Protein AF-A0A1X1C2R3-F1 (afdb_monomer_lite)

pLDDT: mean 73.06, std 7.76, range [41.66, 82.06]

Sequence (60 aa):
MSNANIQSAKIGNRSRTVVEVDRLKVTLSQINDMKHMSVVGRGNVRQVKTIARAIHKAIQ

Structure (mmCIF, N/CA/C/O backbone):
data_AF-A0A1X1C2R3-F1
#
_entry.id   AF-A0A1X1C2R3-F1
#
loop_
_atom_site.group_PDB
_atom_site.id
_atom_site.type_symbol
_atom_site.label_atom_id
_atom_site.label_alt_id
_atom_site.label_comp_id
_atom_site.label_asym_id
_atom_site.label_entity_id
_atom_site.label_seq_id
_atom_site.pdbx_PDB_ins_code
_atom_site.Cartn_x
_atom_site.Cartn_y
_atom_site.Cartn_z
_atom_site.occupancy
_atom_site.B_iso_or_equiv
_atom_site.auth_seq_id
_atom_site.auth_comp_id
_atom_site.auth_asym_id
_atom_site.auth_atom_id
_atom_site.pdbx_PDB_model_num
ATOM 1 N N . MET A 1 1 ? -2.771 -5.397 19.265 1.00 41.66 1 MET A N 1
ATOM 2 C CA . MET A 1 1 ? -1.911 -4.951 18.150 1.00 41.66 1 MET A CA 1
ATOM 3 C C . MET A 1 1 ? -2.543 -5.478 16.873 1.00 41.66 1 MET A C 1
ATOM 5 O O . MET A 1 1 ? -2.640 -6.689 16.751 1.00 41.66 1 MET A O 1
ATOM 9 N N . SER A 1 2 ? -3.092 -4.618 16.007 1.00 51.22 2 SER A N 1
ATOM 10 C CA . SER A 1 2 ? -3.676 -5.075 14.735 1.00 51.22 2 SER A CA 1
ATOM 11 C C . SER A 1 2 ? -2.551 -5.546 13.819 1.00 51.22 2 SER A C 1
ATOM 13 O O . SER A 1 2 ? -1.609 -4.792 13.575 1.00 51.22 2 SER A O 1
ATOM 15 N N . ASN A 1 3 ? -2.641 -6.785 13.339 1.00 57.84 3 ASN A N 1
ATOM 16 C CA . ASN A 1 3 ? -1.696 -7.346 12.379 1.00 57.84 3 ASN A CA 1
ATOM 17 C C . ASN A 1 3 ? -1.853 -6.600 11.050 1.00 57.84 3 ASN A C 1
ATOM 19 O O . ASN A 1 3 ? -2.792 -6.852 10.299 1.00 57.84 3 ASN A O 1
ATOM 23 N N . ALA A 1 4 ? -0.958 -5.650 10.788 1.00 62.34 4 ALA A N 1
ATOM 24 C CA . ALA A 1 4 ? -0.873 -4.987 9.498 1.00 62.34 4 ALA A CA 1
ATOM 25 C C . ALA A 1 4 ? -0.080 -5.884 8.543 1.00 62.34 4 ALA A C 1
ATOM 27 O O . ALA A 1 4 ? 1.095 -6.158 8.788 1.00 62.34 4 ALA A O 1
ATOM 28 N N . ASN A 1 5 ? -0.711 -6.342 7.463 1.00 68.75 5 ASN A N 1
ATOM 29 C CA . ASN A 1 5 ? -0.009 -7.056 6.402 1.00 68.75 5 ASN A CA 1
ATOM 30 C C . ASN A 1 5 ? 0.524 -6.030 5.398 1.00 68.75 5 ASN A C 1
ATOM 32 O O . ASN A 1 5 ? -0.255 -5.267 4.822 1.00 68.75 5 ASN A O 1
ATOM 36 N N . ILE A 1 6 ? 1.844 -5.984 5.222 1.00 69.50 6 ILE A N 1
ATOM 37 C CA . ILE A 1 6 ? 2.515 -5.034 4.335 1.00 69.50 6 ILE A CA 1
ATOM 38 C C . ILE A 1 6 ? 3.170 -5.822 3.207 1.00 69.50 6 ILE A C 1
ATOM 40 O O . ILE A 1 6 ? 4.099 -6.593 3.430 1.00 69.50 6 ILE A O 1
ATOM 44 N N . GLN A 1 7 ? 2.711 -5.586 1.984 1.00 73.31 7 GLN A N 1
ATOM 45 C CA . GLN A 1 7 ? 3.327 -6.115 0.773 1.00 73.31 7 GLN A CA 1
ATOM 46 C C . GLN A 1 7 ? 3.881 -4.956 -0.044 1.00 73.31 7 GLN A C 1
ATOM 48 O O . GLN A 1 7 ? 3.149 -4.031 -0.380 1.00 73.31 7 GLN A O 1
ATOM 53 N N . SER A 1 8 ? 5.168 -4.993 -0.375 1.00 71.44 8 SER A N 1
ATOM 54 C CA . SER A 1 8 ? 5.812 -3.977 -1.207 1.00 71.44 8 SER A CA 1
ATOM 55 C C . SER A 1 8 ? 6.485 -4.639 -2.397 1.00 71.44 8 SER A C 1
ATOM 57 O O . SER A 1 8 ? 7.209 -5.619 -2.240 1.00 71.44 8 SER A O 1
ATOM 59 N N . ALA A 1 9 ? 6.236 -4.108 -3.588 1.00 74.81 9 ALA A N 1
ATOM 60 C CA . ALA A 1 9 ? 6.856 -4.547 -4.825 1.00 74.81 9 ALA A CA 1
ATOM 61 C C . ALA A 1 9 ? 7.376 -3.331 -5.594 1.00 74.81 9 ALA A C 1
ATOM 63 O O . ALA A 1 9 ? 6.695 -2.310 -5.704 1.00 74.81 9 ALA A O 1
ATOM 64 N N . LYS A 1 10 ? 8.578 -3.443 -6.159 1.00 76.00 10 LYS A N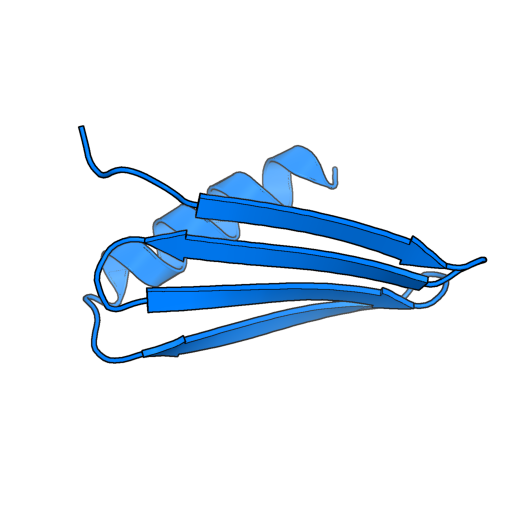 1
ATOM 65 C CA . LYS A 1 10 ? 9.175 -2.424 -7.027 1.00 76.00 10 LYS A CA 1
ATOM 66 C C . LYS A 1 10 ? 9.562 -3.067 -8.352 1.00 76.00 10 LYS A C 1
ATOM 68 O O . LYS A 1 10 ? 10.321 -4.028 -8.364 1.00 76.00 10 LYS A O 1
ATOM 73 N N . ILE A 1 11 ? 9.040 -2.537 -9.455 1.00 73.56 11 ILE A N 1
ATOM 74 C CA . ILE A 1 11 ? 9.363 -2.970 -10.817 1.00 73.56 11 ILE A CA 1
ATOM 75 C C . ILE A 1 11 ? 9.759 -1.721 -11.608 1.00 73.56 11 ILE A C 1
ATOM 77 O O . ILE A 1 11 ? 8.914 -0.886 -11.939 1.00 73.56 11 ILE A O 1
ATOM 81 N N . GLY A 1 12 ? 11.060 -1.567 -11.868 1.00 76.56 12 GLY A N 1
ATOM 82 C CA . GLY A 1 12 ? 11.619 -0.370 -12.507 1.00 76.56 12 GLY A CA 1
ATOM 83 C C . GLY A 1 12 ? 11.278 0.914 -11.736 1.00 76.56 12 GLY A C 1
ATOM 84 O O . GLY A 1 12 ? 11.510 1.003 -10.528 1.00 76.56 12 GLY A O 1
ATOM 85 N N . ASN A 1 13 ? 10.672 1.886 -12.428 1.00 75.50 13 ASN A N 1
ATOM 86 C CA . ASN A 1 13 ? 10.236 3.177 -11.865 1.00 75.50 13 ASN A CA 1
ATOM 87 C C . ASN A 1 13 ? 8.849 3.134 -11.204 1.00 75.50 13 ASN A C 1
ATOM 89 O O . ASN A 1 13 ? 8.263 4.179 -10.910 1.00 75.50 13 ASN A O 1
ATOM 93 N N . ARG A 1 14 ? 8.291 1.937 -10.998 1.00 76.00 14 ARG A N 1
ATOM 94 C CA . ARG A 1 14 ? 7.022 1.752 -10.299 1.00 76.00 14 ARG A CA 1
ATOM 95 C C . ARG A 1 14 ? 7.271 1.074 -8.965 1.00 76.00 14 ARG A C 1
ATOM 97 O O . ARG A 1 14 ? 7.776 -0.045 -8.933 1.00 76.00 14 ARG A O 1
ATOM 104 N N . SER A 1 15 ? 6.894 1.721 -7.871 1.00 79.56 15 SER A N 1
ATOM 105 C CA . SER A 1 15 ? 6.768 1.062 -6.571 1.00 79.56 15 SER A CA 1
ATOM 106 C C . SER A 1 15 ? 5.292 0.935 -6.225 1.00 79.56 15 SER A C 1
ATOM 108 O O . SER A 1 15 ? 4.488 1.810 -6.541 1.00 79.56 15 SER A O 1
ATOM 110 N N . ARG A 1 16 ? 4.908 -0.181 -5.614 1.00 81.06 16 ARG A N 1
ATOM 111 C CA . ARG A 1 16 ? 3.559 -0.418 -5.119 1.00 81.06 16 ARG A CA 1
ATOM 112 C C . ARG A 1 16 ? 3.645 -1.035 -3.734 1.00 81.06 16 ARG A C 1
ATOM 114 O O . ARG A 1 16 ? 4.209 -2.112 -3.583 1.00 81.06 16 ARG A O 1
ATOM 121 N N . THR A 1 17 ? 3.026 -0.383 -2.761 1.00 78.25 17 THR A N 1
ATOM 122 C CA . THR A 1 17 ? 2.917 -0.862 -1.385 1.00 78.25 17 THR A CA 1
ATOM 123 C C . THR A 1 17 ? 1.450 -1.065 -1.054 1.00 78.25 17 THR A C 1
ATOM 125 O O . THR A 1 17 ? 0.660 -0.133 -1.127 1.00 78.25 17 THR A O 1
ATOM 128 N N . VAL A 1 18 ? 1.062 -2.277 -0.692 1.00 78.69 18 VAL A N 1
ATOM 129 C CA . VAL A 1 18 ? -0.277 -2.603 -0.211 1.00 78.69 18 VAL A CA 1
ATOM 130 C C . VAL A 1 18 ? -0.189 -2.837 1.291 1.00 78.69 18 VAL A C 1
ATOM 132 O O . VAL A 1 18 ? 0.592 -3.666 1.747 1.00 78.69 18 VAL A O 1
ATOM 135 N N . VAL A 1 19 ? -0.978 -2.087 2.050 1.00 74.94 19 VAL A N 1
ATOM 136 C CA . VAL A 1 19 ? -1.103 -2.210 3.501 1.00 74.94 19 VAL A CA 1
ATOM 137 C C . VAL A 1 19 ? -2.537 -2.605 3.814 1.00 74.94 19 VAL A C 1
ATOM 139 O O . VAL A 1 19 ? -3.467 -1.858 3.515 1.00 74.94 19 VAL A O 1
ATOM 142 N N . GLU A 1 20 ? -2.722 -3.769 4.418 1.00 76.06 20 GLU A N 1
ATOM 143 C CA . GLU A 1 20 ? -4.025 -4.245 4.877 1.00 76.06 20 GLU A CA 1
ATOM 144 C C . GLU A 1 20 ? -4.070 -4.230 6.406 1.00 76.06 20 GLU A C 1
ATOM 146 O O . GLU A 1 20 ? -3.212 -4.81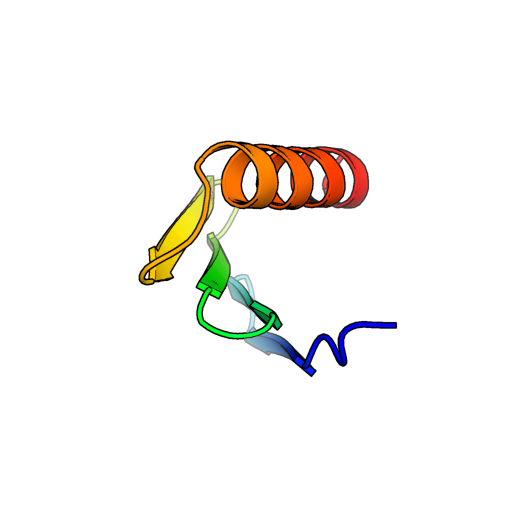2 7.069 1.00 76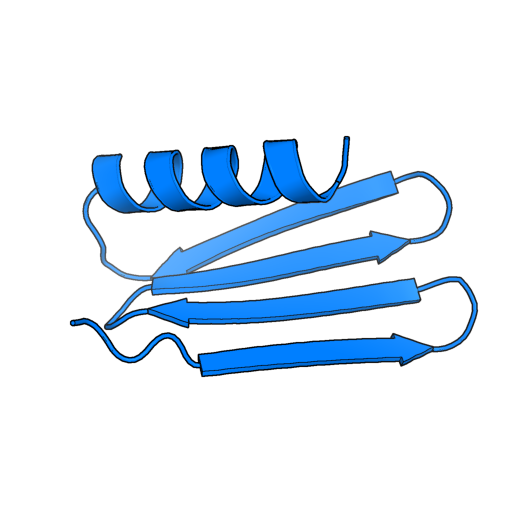.06 20 GLU A O 1
ATOM 151 N N . VAL A 1 21 ? -5.065 -3.532 6.960 1.00 71.88 21 VAL A N 1
ATOM 152 C CA . VAL A 1 21 ? -5.349 -3.459 8.398 1.00 71.88 21 VAL A CA 1
ATOM 153 C C . VAL A 1 21 ? -6.836 -3.721 8.596 1.00 71.88 21 VAL A C 1
ATOM 155 O O . VAL A 1 21 ? -7.678 -2.919 8.188 1.00 71.88 21 VAL A O 1
ATOM 158 N N . ASP A 1 22 ? -7.167 -4.837 9.237 1.00 75.75 22 ASP A N 1
ATOM 159 C CA . ASP A 1 22 ? -8.539 -5.282 9.492 1.00 75.75 22 ASP A CA 1
ATOM 160 C C . ASP A 1 22 ? -9.400 -5.336 8.208 1.00 75.75 22 ASP A C 1
ATOM 162 O O . ASP A 1 22 ? -9.249 -6.232 7.383 1.00 75.75 22 ASP A O 1
ATOM 166 N N . ARG A 1 23 ? -10.319 -4.376 8.026 1.00 76.44 23 ARG A N 1
ATOM 167 C CA . ARG A 1 23 ? -11.217 -4.254 6.858 1.00 76.44 23 ARG A CA 1
ATOM 168 C C . ARG A 1 23 ? -10.821 -3.122 5.906 1.00 76.44 23 ARG A C 1
ATOM 170 O O . ARG A 1 23 ? -11.610 -2.753 5.033 1.00 76.44 23 ARG A O 1
ATOM 177 N N . LEU A 1 24 ? -9.644 -2.533 6.104 1.00 76.81 24 LEU A N 1
ATOM 178 C CA . LEU A 1 24 ? -9.100 -1.451 5.293 1.00 76.81 24 LEU A CA 1
ATOM 179 C C . LEU A 1 24 ? -7.904 -1.950 4.494 1.00 76.81 24 LEU A C 1
ATOM 181 O O . LEU A 1 24 ? -6.938 -2.468 5.047 1.00 76.81 24 LEU A O 1
ATOM 185 N N . LYS A 1 25 ? -7.955 -1.719 3.187 1.00 80.56 25 LYS A N 1
ATOM 186 C CA . LYS A 1 25 ? -6.857 -1.953 2.261 1.00 80.56 25 LYS A CA 1
ATOM 187 C C . LYS A 1 25 ? -6.393 -0.620 1.708 1.00 80.56 25 LYS A C 1
ATOM 189 O O . LYS A 1 25 ? -7.157 0.099 1.067 1.00 80.56 25 LYS A O 1
ATOM 194 N N . VAL A 1 26 ? -5.134 -0.292 1.941 1.00 79.06 26 VAL A N 1
ATOM 195 C CA . VAL A 1 26 ? -4.488 0.897 1.395 1.00 79.0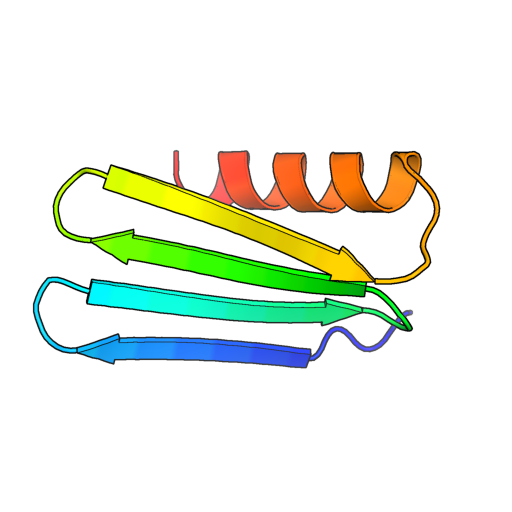6 26 VAL A CA 1
ATOM 196 C C . VAL A 1 26 ? -3.498 0.455 0.341 1.00 79.06 26 VAL A C 1
ATOM 198 O O . VAL A 1 26 ? -2.611 -0.344 0.610 1.00 79.06 26 VAL A O 1
ATOM 201 N N . THR A 1 27 ? -3.658 0.958 -0.875 1.00 81.00 27 THR A N 1
ATOM 202 C CA . THR A 1 27 ? -2.677 0.781 -1.939 1.00 81.00 27 THR A CA 1
ATOM 203 C C . THR A 1 27 ? -1.975 2.102 -2.162 1.00 81.00 27 THR A C 1
ATOM 205 O O . THR A 1 27 ? -2.586 3.100 -2.533 1.00 81.00 27 THR A O 1
ATOM 208 N N . LEU A 1 28 ? -0.673 2.088 -1.958 1.00 80.25 28 LEU A N 1
ATOM 209 C CA . LEU A 1 28 ? 0.234 3.106 -2.417 1.00 80.25 28 LEU A CA 1
ATOM 210 C C . LEU A 1 28 ? 0.865 2.657 -3.725 1.00 80.25 28 LEU A C 1
ATOM 212 O O . LEU A 1 28 ? 1.302 1.515 -3.843 1.00 80.25 28 LEU A O 1
ATOM 216 N N . SER A 1 29 ? 0.969 3.554 -4.687 1.00 82.06 29 SER A N 1
ATOM 217 C CA . SER A 1 29 ? 1.764 3.327 -5.883 1.00 82.06 29 SER A CA 1
ATOM 218 C C . SER A 1 29 ? 2.489 4.600 -6.266 1.00 82.06 29 SER A C 1
ATOM 220 O O . SER A 1 29 ? 1.852 5.632 -6.447 1.00 82.06 29 SER A O 1
ATOM 222 N N . GLN A 1 30 ? 3.802 4.528 -6.420 1.00 78.69 30 GLN A N 1
ATOM 223 C CA . GLN A 1 30 ? 4.581 5.584 -7.040 1.00 78.69 30 GLN A CA 1
ATOM 224 C C . GLN A 1 30 ? 4.907 5.165 -8.467 1.00 78.69 30 GLN A C 1
ATOM 226 O O . GLN A 1 30 ? 5.405 4.065 -8.693 1.00 78.69 30 GLN A O 1
ATOM 231 N N . ILE A 1 31 ? 4.609 6.033 -9.426 1.00 80.88 31 ILE A N 1
ATOM 232 C CA . ILE A 1 31 ? 4.950 5.860 -10.835 1.00 80.88 31 ILE A CA 1
ATOM 233 C C . ILE A 1 31 ? 5.736 7.105 -11.236 1.00 80.88 31 ILE A C 1
ATOM 235 O O . ILE A 1 31 ? 5.163 8.191 -11.308 1.00 80.88 31 ILE A O 1
ATOM 239 N N . ASN A 1 32 ? 7.040 6.948 -11.479 1.00 78.62 32 ASN A N 1
ATOM 240 C CA . ASN A 1 32 ? 7.968 8.073 -11.645 1.00 78.62 32 ASN A CA 1
ATOM 241 C C . ASN A 1 32 ? 7.893 9.015 -10.420 1.00 78.62 32 ASN A C 1
ATOM 243 O O . ASN A 1 32 ? 8.087 8.565 -9.287 1.00 78.62 32 ASN A O 1
ATOM 247 N N . ASP A 1 33 ? 7.543 10.284 -10.629 1.00 79.06 33 ASP A N 1
ATOM 248 C CA . ASP A 1 33 ? 7.409 11.289 -9.565 1.00 79.06 33 ASP A CA 1
ATOM 249 C C . ASP A 1 33 ? 5.984 11.392 -9.000 1.00 79.06 33 ASP A C 1
ATOM 251 O O . ASP A 1 33 ? 5.750 12.062 -7.991 1.00 79.06 33 ASP A O 1
ATOM 255 N N . MET A 1 34 ? 5.014 10.701 -9.608 1.00 72.56 34 MET A N 1
ATOM 256 C CA . MET A 1 34 ? 3.622 10.735 -9.166 1.00 72.56 34 MET A CA 1
ATOM 257 C C . MET A 1 34 ? 3.349 9.660 -8.121 1.00 72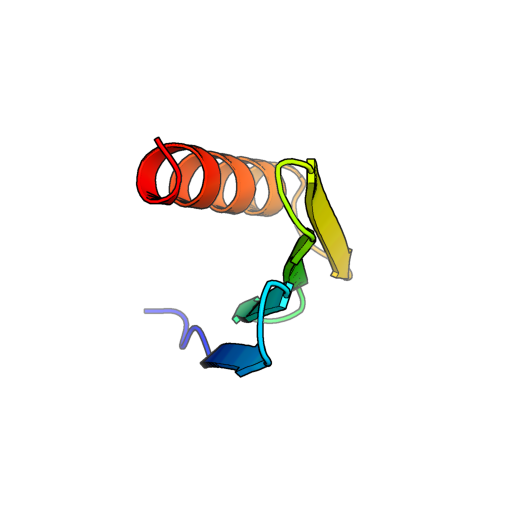.56 34 MET A C 1
ATOM 259 O O . MET A 1 34 ? 3.492 8.460 -8.366 1.00 72.56 34 MET A O 1
ATOM 263 N N . LYS A 1 35 ? 2.903 10.101 -6.945 1.00 76.50 35 LYS A N 1
ATOM 264 C CA . LYS A 1 35 ? 2.512 9.249 -5.818 1.00 76.50 35 LYS A CA 1
ATOM 265 C C . LYS A 1 35 ? 0.988 9.162 -5.777 1.00 76.50 35 LYS A C 1
ATOM 267 O O . LYS A 1 35 ? 0.309 10.154 -5.537 1.00 76.50 35 LYS A O 1
ATOM 272 N N . HIS A 1 36 ? 0.454 7.970 -5.995 1.00 78.81 36 HIS A N 1
ATOM 273 C CA . HIS A 1 36 ? -0.965 7.662 -5.872 1.00 78.81 36 HIS A CA 1
ATOM 274 C C . HIS A 1 36 ? -1.223 6.867 -4.597 1.00 78.81 36 HIS A C 1
ATOM 276 O O . HIS A 1 36 ? -0.500 5.926 -4.272 1.00 78.81 36 HIS A O 1
ATOM 282 N N . MET A 1 37 ? -2.293 7.225 -3.897 1.00 78.19 37 MET A N 1
ATOM 283 C CA . MET A 1 37 ? -2.800 6.481 -2.753 1.00 78.19 37 MET A CA 1
ATOM 284 C C . MET A 1 37 ? -4.284 6.219 -2.971 1.00 78.19 37 MET A C 1
ATOM 286 O O . MET A 1 37 ? -5.052 7.147 -3.216 1.00 78.19 37 MET A O 1
ATOM 290 N N . SER A 1 38 ? -4.691 4.964 -2.850 1.00 79.25 38 SER A N 1
ATOM 291 C CA . SER A 1 38 ? -6.090 4.567 -2.809 1.00 79.25 38 SER A CA 1
ATOM 292 C C . SER A 1 38 ? -6.369 3.796 -1.530 1.00 79.25 38 SER A C 1
ATOM 294 O O . SER A 1 38 ? -5.545 3.020 -1.046 1.00 79.25 38 SER A O 1
ATOM 296 N N . VAL A 1 39 ? -7.540 4.041 -0.953 1.00 77.06 39 VAL A N 1
ATOM 297 C CA . VAL A 1 39 ? -8.000 3.372 0.260 1.00 77.06 39 VAL A CA 1
ATOM 298 C C . VAL A 1 39 ? -9.352 2.761 -0.048 1.00 77.06 39 VAL A C 1
ATOM 300 O O . VAL A 1 39 ? -10.269 3.465 -0.462 1.00 77.06 39 VAL A O 1
ATOM 303 N N . VAL A 1 40 ? -9.464 1.451 0.131 1.00 78.81 40 VAL A N 1
ATOM 304 C CA . VAL A 1 40 ? -10.676 0.682 -0.140 1.00 78.81 40 VAL A CA 1
ATOM 305 C C . VAL A 1 40 ? -11.017 -0.124 1.103 1.00 78.81 40 VAL A C 1
ATOM 307 O O . VAL A 1 40 ? -10.174 -0.842 1.637 1.00 78.81 40 VAL A O 1
ATOM 310 N N . GLY A 1 41 ? -12.254 -0.008 1.579 1.00 74.62 41 GLY A N 1
ATOM 311 C CA . GLY A 1 41 ? -12.735 -0.790 2.713 1.00 74.62 41 GLY A CA 1
ATOM 312 C C . GLY A 1 41 ? -13.803 -0.087 3.540 1.00 74.62 41 GLY A C 1
ATOM 313 O O . GLY A 1 41 ? -14.037 1.114 3.408 1.00 74.62 41 GLY A O 1
ATOM 314 N N . ARG A 1 42 ? -14.448 -0.856 4.422 1.00 69.12 42 ARG A N 1
ATOM 315 C CA . ARG A 1 42 ? -15.355 -0.329 5.449 1.00 69.12 42 ARG A CA 1
ATOM 316 C C . ARG A 1 42 ? -14.545 -0.101 6.717 1.00 69.12 42 ARG A C 1
ATOM 318 O O . ARG A 1 42 ? -14.232 -1.052 7.427 1.00 69.12 42 ARG A O 1
ATOM 325 N N . GLY A 1 43 ? -14.212 1.153 6.991 1.00 66.75 43 GLY A N 1
ATOM 326 C CA . GLY A 1 43 ? -13.456 1.527 8.179 1.00 66.75 43 GLY A CA 1
ATOM 327 C C . GLY A 1 43 ? -13.729 2.960 8.606 1.00 66.75 43 GLY A C 1
ATOM 328 O O . GLY A 1 43 ? -14.307 3.758 7.868 1.00 66.75 43 GLY A O 1
ATOM 329 N N . ASN A 1 44 ? -13.328 3.277 9.831 1.00 77.00 44 ASN A N 1
ATOM 330 C CA . ASN A 1 44 ? -13.528 4.598 10.406 1.00 77.00 44 ASN A CA 1
ATOM 331 C C . ASN A 1 44 ? -12.658 5.623 9.653 1.00 77.00 44 ASN A C 1
ATOM 333 O O . ASN A 1 44 ? -11.463 5.395 9.457 1.00 77.00 44 ASN A O 1
ATOM 337 N N . VAL A 1 45 ? -13.219 6.781 9.284 1.00 74.38 45 VAL A N 1
ATOM 338 C CA . VAL A 1 45 ? -12.496 7.892 8.624 1.00 74.38 45 VAL A CA 1
ATOM 339 C C . VAL A 1 45 ? -11.199 8.250 9.363 1.00 74.38 45 VAL A C 1
ATOM 341 O O . VAL A 1 45 ? -10.194 8.613 8.749 1.00 74.38 45 VAL A O 1
ATOM 344 N N . ARG A 1 46 ? -11.186 8.102 10.694 1.00 75.56 46 ARG A N 1
ATOM 345 C CA . ARG A 1 46 ? -10.006 8.334 11.533 1.00 75.56 46 ARG A CA 1
ATOM 346 C C . ARG A 1 46 ? -8.868 7.353 11.229 1.00 75.56 46 ARG A C 1
ATOM 348 O O . ARG A 1 46 ? -7.726 7.786 11.152 1.00 75.56 46 ARG A O 1
ATOM 355 N N . GLN A 1 47 ? -9.169 6.074 10.994 1.00 72.38 47 GLN A N 1
ATOM 356 C CA . GLN A 1 47 ? -8.171 5.061 10.620 1.00 72.38 47 GLN A CA 1
ATOM 357 C C . GLN A 1 47 ? -7.558 5.381 9.255 1.00 72.38 47 GLN A C 1
ATOM 359 O O . GLN A 1 47 ? -6.339 5.371 9.112 1.00 72.38 47 GLN A O 1
ATOM 364 N N . VAL A 1 48 ? -8.392 5.770 8.285 1.00 73.44 48 VAL A N 1
ATOM 365 C CA . VAL A 1 48 ? -7.940 6.191 6.950 1.00 73.44 48 VAL A CA 1
ATOM 366 C C . VAL A 1 48 ? -6.994 7.394 7.038 1.00 73.44 48 VAL A C 1
ATOM 368 O O . VAL A 1 48 ? -5.918 7.377 6.442 1.00 73.44 48 VAL A O 1
ATOM 371 N N . LYS A 1 49 ? -7.337 8.412 7.843 1.00 75.12 49 LYS A N 1
ATOM 372 C CA . LYS A 1 49 ? -6.462 9.575 8.088 1.00 75.12 49 LYS A CA 1
ATOM 373 C C . LYS A 1 49 ? -5.148 9.198 8.774 1.00 75.12 49 LYS A C 1
ATOM 375 O O . LYS A 1 49 ? -4.109 9.750 8.417 1.00 75.12 49 LYS A O 1
ATOM 380 N N . THR A 1 50 ? -5.175 8.287 9.746 1.00 76.88 50 THR A N 1
ATOM 381 C CA . THR A 1 50 ? -3.958 7.817 10.425 1.00 76.88 50 THR A CA 1
ATOM 382 C C . THR A 1 50 ? -3.023 7.112 9.449 1.00 76.88 50 THR A C 1
ATOM 384 O O . THR A 1 50 ? -1.832 7.418 9.431 1.00 76.88 50 THR A O 1
ATOM 387 N N . ILE A 1 51 ? -3.557 6.237 8.591 1.00 74.12 51 ILE A N 1
ATOM 388 C CA . ILE A 1 51 ? -2.758 5.526 7.588 1.00 74.12 51 ILE A CA 1
ATOM 389 C C . ILE A 1 51 ? -2.173 6.514 6.572 1.00 74.12 51 ILE A C 1
ATOM 391 O O . ILE A 1 51 ? -0.968 6.502 6.339 1.00 74.12 51 ILE A O 1
ATOM 395 N N . ALA A 1 52 ? 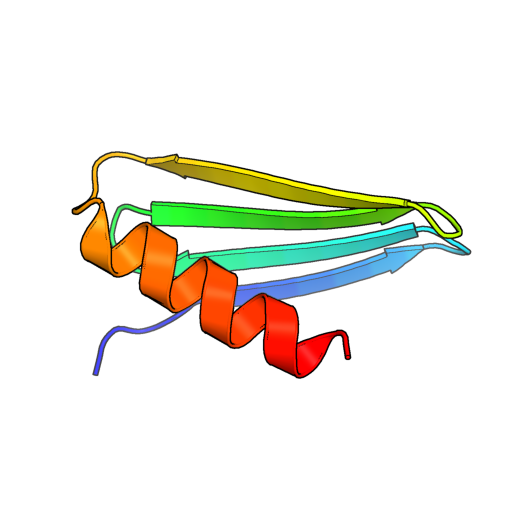-2.983 7.441 6.052 1.00 70.69 52 ALA A N 1
ATOM 396 C CA . ALA A 1 52 ? -2.515 8.487 5.142 1.00 70.69 52 ALA A CA 1
ATOM 397 C C . ALA A 1 52 ? -1.378 9.337 5.744 1.00 70.69 52 ALA A C 1
ATOM 399 O O . ALA A 1 52 ? -0.410 9.654 5.056 1.00 70.69 52 ALA A O 1
ATOM 400 N N . ARG A 1 53 ? -1.455 9.676 7.041 1.00 73.31 53 ARG A N 1
ATOM 401 C CA . ARG A 1 53 ? -0.397 10.421 7.748 1.00 73.31 53 ARG A CA 1
ATOM 402 C C . ARG A 1 53 ? 0.885 9.615 7.932 1.00 73.31 53 ARG A C 1
ATOM 404 O O . ARG A 1 53 ? 1.962 10.161 7.717 1.00 73.31 53 ARG A O 1
ATOM 411 N N . ALA A 1 54 ? 0.780 8.353 8.350 1.00 71.06 54 ALA A N 1
ATOM 412 C CA . ALA A 1 54 ? 1.943 7.479 8.509 1.00 71.06 54 ALA A CA 1
ATOM 413 C C . ALA A 1 54 ? 2.687 7.313 7.176 1.00 71.06 54 ALA A C 1
ATOM 415 O O . ALA A 1 54 ? 3.909 7.392 7.119 1.00 71.06 54 ALA A O 1
ATOM 416 N N . ILE A 1 55 ? 1.921 7.183 6.096 1.00 68.50 55 ILE A N 1
ATOM 417 C CA . ILE A 1 55 ? 2.419 7.083 4.731 1.00 68.50 55 ILE A CA 1
ATOM 418 C C . ILE A 1 55 ? 3.079 8.386 4.264 1.00 68.50 55 ILE A C 1
ATOM 420 O O . ILE A 1 55 ? 4.186 8.337 3.740 1.00 68.50 55 ILE A O 1
ATOM 424 N N . HIS A 1 56 ? 2.448 9.548 4.469 1.00 67.00 56 HIS A N 1
ATOM 425 C CA . HIS A 1 56 ? 3.031 10.842 4.087 1.00 67.00 56 HIS A CA 1
ATOM 426 C C . HIS A 1 56 ? 4.420 11.048 4.707 1.00 67.00 56 HIS A C 1
ATOM 428 O O . HIS A 1 56 ? 5.332 11.490 4.018 1.00 67.00 56 HIS A O 1
ATOM 434 N N . LYS A 1 57 ? 4.597 10.642 5.971 1.00 69.25 57 LYS A N 1
ATOM 435 C CA . LYS A 1 57 ? 5.887 10.697 6.674 1.00 69.25 57 LYS A CA 1
ATOM 436 C C . LYS A 1 57 ? 6.934 9.708 6.167 1.00 69.25 57 LYS A C 1
ATOM 438 O O . LYS A 1 57 ? 8.109 9.988 6.304 1.00 69.25 57 LYS A O 1
ATOM 443 N N . ALA A 1 58 ? 6.532 8.544 5.662 1.00 61.03 58 ALA A N 1
ATOM 444 C CA . ALA A 1 58 ? 7.474 7.539 5.161 1.00 61.03 58 ALA A CA 1
ATOM 445 C C . ALA A 1 58 ? 8.006 7.871 3.756 1.00 61.03 58 ALA A C 1
ATOM 447 O O . ALA A 1 58 ? 8.943 7.240 3.279 1.00 61.03 58 ALA A O 1
ATOM 448 N N . ILE A 1 59 ? 7.341 8.802 3.070 1.00 62.72 59 ILE A N 1
ATOM 449 C CA . ILE A 1 59 ? 7.624 9.184 1.688 1.00 62.72 59 ILE A CA 1
ATOM 450 C C . ILE A 1 59 ? 8.271 10.582 1.582 1.00 62.72 59 ILE A C 1
ATOM 452 O O . ILE A 1 59 ? 8.811 10.915 0.520 1.00 62.72 59 ILE A O 1
ATOM 456 N N . GLN A 1 60 ? 8.154 11.411 2.626 1.00 51.28 60 GLN A N 1
ATOM 457 C CA . GLN A 1 60 ? 8.985 12.605 2.829 1.00 51.28 60 GLN A CA 1
ATOM 458 C C . GLN A 1 60 ? 10.332 12.199 3.418 1.00 51.28 60 GLN A C 1
ATOM 460 O O . GLN A 1 60 ? 11.323 12.853 3.037 1.00 51.28 60 GLN A O 1
#

Foldseek 3Di:
DFDWDWDWDDDPQKIWIWIDTDFKIWIWIGRNNDIDIDIDGDDDPVVVVVVVVVVVVVVD

Secondary structure (DSSP, 8-state):
----EEEEEEETTEEEEEEEETTEEEEEEEETTEEEEEEEES--HHHHHHHHHHHHHHH-

Radius of gyration: 11.62 Å; chains: 1; bounding box: 27×20×31 Å

Organism: NCBI:txid472705